Protein AF-A0AAE3LW69-F1 (afdb_monomer_lite)

Structure (mmCIF, N/CA/C/O backbone):
data_AF-A0AAE3LW69-F1
#
_entry.id   AF-A0AAE3LW69-F1
#
loop_
_atom_site.group_PDB
_atom_site.id
_atom_site.type_symbol
_atom_site.label_atom_id
_atom_site.label_alt_id
_atom_site.label_comp_id
_atom_site.label_asym_id
_atom_site.label_entity_id
_atom_site.label_seq_id
_atom_site.pdbx_PDB_ins_code
_atom_site.Cartn_x
_atom_site.Cartn_y
_atom_site.Cartn_z
_atom_site.occupancy
_atom_site.B_iso_or_equiv
_atom_site.auth_seq_id
_atom_site.auth_comp_id
_atom_site.auth_asym_id
_atom_site.auth_atom_id
_atom_site.pdbx_PDB_model_num
ATOM 1 N N . MET A 1 1 ? -10.973 9.344 -20.370 1.00 53.44 1 MET A N 1
ATOM 2 C CA . MET A 1 1 ? -10.101 9.980 -19.359 1.00 53.44 1 MET A CA 1
ATOM 3 C C . MET A 1 1 ? -8.885 9.095 -19.178 1.00 53.44 1 MET A C 1
ATOM 5 O O . MET A 1 1 ? -9.066 7.911 -18.930 1.00 53.44 1 MET A O 1
ATOM 9 N N . ASN A 1 2 ? -7.682 9.628 -19.385 1.00 78.50 2 ASN A N 1
ATOM 10 C CA . ASN A 1 2 ? -6.450 8.850 -19.278 1.00 78.50 2 ASN A CA 1
ATOM 11 C C . ASN A 1 2 ? -6.105 8.702 -17.792 1.00 78.50 2 ASN A C 1
ATOM 13 O O . ASN A 1 2 ? -5.858 9.707 -17.125 1.00 78.50 2 ASN A O 1
ATOM 17 N N . LYS A 1 3 ? -6.142 7.481 -17.258 1.00 83.56 3 LYS A N 1
ATOM 18 C CA . LYS A 1 3 ? -5.735 7.238 -15.872 1.00 83.56 3 LYS A CA 1
ATOM 19 C C . LYS A 1 3 ? -4.215 7.419 -15.766 1.00 83.56 3 LYS A C 1
ATOM 21 O O . LYS A 1 3 ? -3.496 7.027 -16.688 1.00 83.56 3 LYS A O 1
ATOM 26 N N . PRO A 1 4 ? -3.692 8.013 -14.682 1.00 88.25 4 PRO A N 1
ATOM 27 C CA . PRO A 1 4 ? -2.255 8.073 -14.467 1.00 88.25 4 PRO A CA 1
ATOM 28 C C . PRO A 1 4 ? -1.699 6.651 -14.352 1.00 88.25 4 PRO A C 1
ATOM 30 O O . PRO A 1 4 ? -2.172 5.838 -13.554 1.00 88.25 4 PRO A O 1
ATOM 33 N N . ARG A 1 5 ? -0.692 6.351 -15.175 1.00 92.19 5 ARG A N 1
ATOM 34 C CA . ARG A 1 5 ? -0.021 5.054 -15.173 1.00 92.19 5 ARG A CA 1
ATOM 35 C C . ARG A 1 5 ? 1.064 5.047 -14.109 1.00 92.19 5 ARG A C 1
ATOM 37 O O . ARG A 1 5 ? 2.064 5.748 -14.239 1.00 92.19 5 ARG A O 1
ATOM 44 N N . ILE A 1 6 ? 0.861 4.233 -13.084 1.00 92.81 6 ILE A N 1
ATOM 45 C CA . ILE A 1 6 ? 1.784 4.068 -11.967 1.00 92.81 6 ILE A CA 1
ATOM 46 C C . ILE A 1 6 ? 2.672 2.860 -12.242 1.00 92.81 6 ILE A C 1
ATOM 48 O O . ILE A 1 6 ? 2.188 1.786 -12.605 1.00 92.81 6 ILE A O 1
ATOM 52 N N . LYS A 1 7 ? 3.985 3.028 -12.073 1.00 90.50 7 LYS A N 1
ATOM 53 C CA . LYS A 1 7 ? 4.960 1.966 -12.375 1.00 90.50 7 LYS A CA 1
ATOM 54 C C . LYS A 1 7 ? 5.521 1.311 -11.122 1.00 90.50 7 LYS A C 1
ATOM 56 O O . LYS A 1 7 ? 6.007 0.183 -11.195 1.00 90.50 7 LYS A O 1
ATOM 61 N N . THR A 1 8 ? 5.456 1.990 -9.980 1.00 93.00 8 THR A N 1
ATOM 62 C CA . THR A 1 8 ? 6.082 1.524 -8.740 1.00 93.00 8 THR A CA 1
ATOM 63 C C . THR A 1 8 ? 5.081 1.389 -7.597 1.00 93.00 8 THR A C 1
ATOM 65 O O . THR A 1 8 ? 4.051 2.059 -7.541 1.00 93.00 8 THR A O 1
ATOM 68 N N . MET A 1 9 ? 5.396 0.506 -6.645 1.00 92.50 9 MET A N 1
ATOM 69 C CA . MET A 1 9 ? 4.588 0.336 -5.433 1.00 92.50 9 MET A CA 1
ATOM 70 C C . MET A 1 9 ? 4.683 1.561 -4.501 1.00 92.50 9 MET A C 1
ATOM 72 O O . MET A 1 9 ? 3.777 1.800 -3.706 1.00 92.50 9 MET A O 1
ATOM 76 N N . GLU A 1 10 ? 5.773 2.333 -4.594 1.00 93.94 10 GLU A N 1
ATOM 77 C CA . GLU A 1 10 ? 5.973 3.607 -3.885 1.00 93.94 10 GLU A CA 1
ATOM 78 C C . GLU A 1 10 ? 4.948 4.655 -4.321 1.00 93.94 10 GLU A C 1
ATOM 80 O O . GLU A 1 10 ? 4.229 5.209 -3.495 1.00 93.94 10 GLU A O 1
ATOM 85 N N . GLU A 1 11 ? 4.843 4.881 -5.629 1.00 94.31 11 GLU A N 1
ATOM 86 C CA . GLU A 1 11 ? 3.889 5.823 -6.214 1.00 94.31 11 GLU A CA 1
ATOM 87 C C . GLU A 1 11 ? 2.448 5.429 -5.878 1.00 94.31 11 GLU A C 1
ATOM 89 O O . GLU A 1 11 ? 1.648 6.274 -5.481 1.00 94.31 11 GLU A O 1
ATOM 94 N N . LEU A 1 12 ? 2.129 4.132 -5.960 1.00 94.44 12 LEU A N 1
ATOM 95 C CA . LEU A 1 12 ? 0.802 3.623 -5.615 1.00 94.44 12 LEU A CA 1
ATOM 96 C C . LEU A 1 12 ? 0.471 3.845 -4.132 1.00 94.44 12 LEU A C 1
ATOM 98 O O . LEU A 1 12 ? -0.647 4.222 -3.782 1.00 94.44 12 LEU A O 1
ATOM 102 N N . SER A 1 13 ? 1.456 3.629 -3.258 1.00 95.12 13 SER A N 1
ATOM 103 C CA . SER A 1 13 ? 1.351 3.856 -1.814 1.00 95.12 13 SER A CA 1
ATOM 104 C C . SER A 1 13 ? 1.001 5.309 -1.502 1.00 95.12 13 SER A C 1
ATOM 106 O O . SER A 1 13 ? 0.099 5.560 -0.697 1.00 95.12 13 SER A O 1
ATOM 108 N N . LEU A 1 14 ? 1.657 6.252 -2.181 1.00 94.44 14 LEU A N 1
ATOM 109 C CA . LEU A 1 14 ? 1.398 7.683 -2.043 1.00 94.44 14 LEU A CA 1
ATOM 110 C C . LEU A 1 14 ? 0.028 8.069 -2.613 1.00 94.44 14 LEU A C 1
ATOM 112 O O . LEU A 1 14 ? -0.726 8.767 -1.942 1.00 94.44 14 LEU A O 1
ATOM 116 N N . ALA A 1 15 ? -0.326 7.563 -3.798 1.00 93.38 15 ALA A N 1
ATOM 117 C CA . ALA A 1 15 ? -1.587 7.882 -4.466 1.00 93.38 15 ALA A CA 1
ATOM 118 C C . ALA A 1 15 ? -2.821 7.404 -3.677 1.00 93.38 15 ALA A C 1
ATOM 120 O O . ALA A 1 15 ? -3.801 8.132 -3.547 1.00 93.38 15 ALA A O 1
ATOM 121 N N . ILE A 1 16 ? -2.775 6.189 -3.119 1.00 93.19 16 ILE A N 1
ATOM 122 C CA . ILE A 1 16 ? -3.888 5.602 -2.350 1.00 93.19 16 ILE A CA 1
ATOM 123 C C . ILE A 1 16 ? -3.841 6.040 -0.870 1.00 93.19 16 ILE A C 1
ATOM 125 O O . ILE A 1 16 ? -4.839 5.975 -0.142 1.00 93.19 16 ILE A O 1
ATOM 129 N N . GLY A 1 17 ? -2.685 6.500 -0.382 1.00 94.19 17 GLY A N 1
ATOM 130 C CA . GLY A 1 17 ? -2.486 6.863 1.021 1.00 94.19 17 GLY A CA 1
ATOM 131 C C . GLY A 1 17 ? -2.546 5.641 1.940 1.00 94.19 17 GLY A C 1
ATOM 132 O O . GLY A 1 17 ? -3.289 5.626 2.929 1.00 94.19 17 GLY A O 1
ATOM 133 N N . VAL A 1 18 ? -1.820 4.586 1.575 1.00 94.56 18 VAL A N 1
ATOM 134 C CA . VAL A 1 18 ? -1.619 3.351 2.355 1.00 94.56 18 VAL A CA 1
ATOM 135 C C . VAL A 1 18 ? -0.151 2.963 2.275 1.00 94.56 18 VAL A C 1
ATOM 137 O O . VAL A 1 18 ? 0.491 3.234 1.270 1.00 94.56 18 VAL A O 1
ATOM 140 N N . SER A 1 19 ? 0.415 2.328 3.300 1.00 96.00 19 SER A N 1
ATOM 141 C CA . SER A 1 19 ? 1.845 1.995 3.287 1.00 96.00 19 SER A CA 1
ATOM 142 C C . SER A 1 19 ? 2.182 0.893 2.268 1.00 96.00 19 SER A C 1
ATOM 144 O O . SER A 1 19 ? 1.381 -0.017 2.038 1.00 96.00 19 SER A O 1
ATOM 146 N N . ARG A 1 20 ? 3.402 0.918 1.708 1.00 93.44 20 ARG A N 1
ATOM 147 C CA . ARG A 1 20 ? 3.913 -0.140 0.809 1.00 93.44 20 ARG A CA 1
ATOM 148 C C . ARG A 1 20 ? 3.741 -1.566 1.365 1.00 93.44 20 ARG A C 1
ATOM 150 O O . ARG A 1 20 ? 3.284 -2.420 0.607 1.00 93.44 20 ARG A O 1
ATOM 157 N N . PRO A 1 21 ? 4.025 -1.865 2.654 1.00 94.31 21 PRO A N 1
ATOM 158 C CA . PRO A 1 21 ? 3.782 -3.200 3.207 1.00 94.31 21 PRO A CA 1
ATOM 159 C C . PRO A 1 21 ? 2.306 -3.607 3.185 1.00 94.31 21 PRO A C 1
ATOM 161 O O . PRO A 1 21 ? 2.001 -4.779 2.989 1.00 94.31 21 PRO A O 1
ATOM 164 N N . THR A 1 22 ? 1.389 -2.650 3.356 1.00 95.69 22 THR A N 1
ATOM 165 C CA . THR A 1 22 ? -0.059 -2.904 3.310 1.00 95.69 22 THR A CA 1
ATOM 166 C C . THR A 1 22 ? -0.507 -3.253 1.897 1.00 95.69 22 THR A C 1
ATOM 168 O O . THR A 1 22 ? -1.248 -4.214 1.723 1.00 95.69 22 THR A O 1
ATOM 171 N N . LEU A 1 23 ? -0.014 -2.526 0.889 1.00 94.75 23 LEU A N 1
ATOM 172 C CA . LEU A 1 23 ? -0.261 -2.859 -0.517 1.00 94.75 23 LEU A CA 1
ATOM 173 C C . LEU A 1 23 ? 0.333 -4.214 -0.887 1.00 94.75 23 LEU A C 1
ATOM 175 O O . LEU A 1 23 ? -0.355 -5.030 -1.484 1.00 94.75 23 LEU A O 1
ATOM 179 N N . SER A 1 24 ? 1.576 -4.484 -0.482 1.00 92.44 24 SER A N 1
ATOM 180 C CA . SER A 1 24 ? 2.217 -5.785 -0.707 1.00 92.44 24 SER A CA 1
ATOM 181 C C . SER A 1 24 ? 1.378 -6.927 -0.126 1.00 92.44 24 SER A C 1
ATOM 183 O O . SER A 1 24 ? 1.116 -7.915 -0.805 1.00 92.44 24 SER A O 1
ATOM 185 N N . ARG A 1 25 ? 0.876 -6.752 1.104 1.00 93.31 25 ARG A N 1
ATOM 186 C CA . ARG A 1 25 ? -0.005 -7.723 1.754 1.00 93.31 25 ARG A CA 1
ATOM 187 C C . ARG A 1 25 ? -1.337 -7.870 1.026 1.00 93.31 25 ARG A C 1
ATOM 189 O O . ARG A 1 25 ? -1.743 -8.997 0.811 1.00 93.31 25 ARG A O 1
ATOM 196 N N . PHE A 1 26 ? -1.957 -6.773 0.590 1.00 95.00 26 PHE A N 1
ATOM 197 C CA . PHE A 1 26 ? -3.184 -6.800 -0.210 1.00 95.00 26 PHE A CA 1
ATOM 198 C C . PHE A 1 26 ? -3.006 -7.563 -1.532 1.00 95.00 26 PHE A C 1
ATOM 200 O O . PHE A 1 26 ? -3.829 -8.410 -1.857 1.00 95.00 26 PHE A O 1
ATOM 207 N N . PHE A 1 27 ? -1.925 -7.305 -2.276 1.00 92.12 27 PHE A N 1
ATOM 208 C CA . PHE A 1 27 ? -1.653 -7.995 -3.543 1.00 92.12 27 PHE A CA 1
ATOM 209 C C . PHE A 1 27 ? -1.253 -9.461 -3.362 1.00 92.12 27 PHE A C 1
ATOM 211 O O . PHE A 1 27 ? -1.388 -10.246 -4.297 1.00 92.12 27 PHE A O 1
ATOM 218 N N . GLN A 1 28 ? -0.735 -9.825 -2.189 1.00 91.56 28 GLN A N 1
ATOM 219 C CA . GLN A 1 28 ? -0.473 -11.215 -1.839 1.00 91.56 28 GLN A CA 1
ATOM 220 C C . GLN A 1 28 ? -1.762 -11.939 -1.433 1.00 91.56 28 GLN A C 1
ATOM 222 O O . GLN A 1 28 ? -2.010 -13.041 -1.911 1.00 91.56 28 GLN A O 1
ATOM 227 N N . ASP A 1 29 ? -2.544 -11.331 -0.543 1.00 92.81 29 ASP A N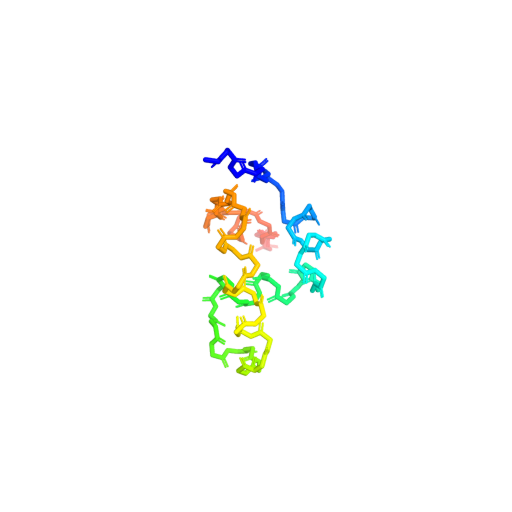 1
ATOM 228 C CA . ASP A 1 29 ? -3.821 -11.839 -0.054 1.00 92.81 29 ASP A CA 1
ATOM 229 C C . ASP A 1 29 ? -4.647 -10.693 0.584 1.00 92.81 29 ASP A C 1
ATOM 231 O O . ASP A 1 29 ? -4.298 -10.192 1.665 1.00 92.81 29 ASP A O 1
ATOM 235 N N . PRO A 1 30 ? -5.770 -10.285 -0.035 1.00 94.25 30 PRO A N 1
ATOM 236 C CA . PRO A 1 30 ? -6.648 -9.249 0.502 1.00 94.25 30 PRO A CA 1
ATOM 237 C C . PRO A 1 30 ? -7.246 -9.585 1.875 1.00 94.25 30 PRO A C 1
ATOM 239 O O . PRO A 1 30 ? -7.553 -8.667 2.636 1.00 94.25 30 PRO A O 1
ATOM 242 N N . THR A 1 31 ? -7.387 -10.869 2.229 1.00 94.50 31 THR A N 1
ATOM 243 C CA . THR A 1 31 ? -7.981 -11.304 3.508 1.00 94.50 31 THR A CA 1
ATOM 244 C C . THR A 1 31 ? -7.092 -10.986 4.711 1.00 94.50 31 THR A C 1
ATOM 246 O O . THR A 1 31 ? -7.580 -10.818 5.829 1.00 94.50 31 THR A O 1
ATOM 249 N N . LEU A 1 32 ? -5.787 -10.806 4.481 1.00 92.69 32 LEU A N 1
ATOM 250 C CA . LEU A 1 32 ? -4.816 -10.399 5.499 1.00 92.69 32 LEU A CA 1
ATOM 251 C C . LEU A 1 32 ? -4.878 -8.894 5.818 1.00 92.69 32 LEU A C 1
ATOM 253 O O . LEU A 1 32 ? -4.100 -8.392 6.638 1.00 92.69 32 LEU A O 1
ATOM 257 N N . VAL A 1 33 ? -5.763 -8.151 5.151 1.00 96.19 33 VAL A N 1
ATOM 258 C CA . VAL A 1 33 ? -5.946 -6.709 5.304 1.00 96.19 33 VAL A CA 1
ATOM 259 C C . VAL A 1 33 ? -7.374 -6.429 5.775 1.00 96.19 33 VAL A C 1
ATOM 261 O O . VAL A 1 33 ? -8.335 -7.070 5.368 1.00 96.19 33 VAL A O 1
ATOM 264 N N . LYS A 1 34 ? -7.539 -5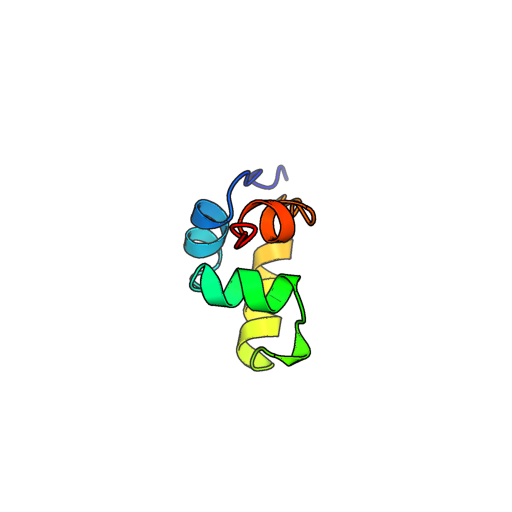.439 6.660 1.00 95.75 34 LYS A N 1
ATOM 265 C CA . LYS A 1 34 ? -8.865 -5.041 7.158 1.00 95.75 34 LYS A CA 1
ATOM 266 C C . LYS A 1 34 ? -9.778 -4.640 5.994 1.00 95.75 34 LYS A C 1
ATOM 268 O O . LYS A 1 34 ? -9.366 -3.841 5.155 1.00 95.75 34 LYS A O 1
ATOM 273 N N . ALA A 1 35 ? -11.041 -5.066 6.028 1.00 95.56 35 ALA A N 1
ATOM 274 C CA . ALA A 1 35 ? -12.034 -4.785 4.982 1.00 95.56 35 ALA A CA 1
ATOM 275 C C . ALA A 1 35 ? -12.142 -3.290 4.607 1.00 95.56 35 ALA A C 1
ATOM 277 O O . ALA A 1 35 ? -12.203 -2.936 3.434 1.00 95.56 35 ALA A O 1
ATOM 278 N N . LYS A 1 36 ? -12.068 -2.383 5.593 1.00 95.62 36 LYS A N 1
ATOM 279 C CA . LYS A 1 36 ? -12.064 -0.926 5.348 1.00 95.62 36 LYS A CA 1
ATOM 280 C C . LYS A 1 36 ? -10.877 -0.473 4.486 1.00 95.62 36 LYS A C 1
ATOM 282 O O . LYS A 1 36 ? -11.009 0.441 3.678 1.00 95.62 36 LYS A O 1
ATOM 287 N N . THR A 1 37 ? -9.711 -1.080 4.684 1.00 95.44 37 THR A N 1
ATOM 288 C CA . THR A 1 37 ? -8.489 -0.765 3.939 1.00 95.44 37 THR A CA 1
ATOM 289 C C . THR A 1 37 ? -8.503 -1.416 2.559 1.00 95.44 37 THR A C 1
ATOM 291 O O . THR A 1 37 ? -8.107 -0.758 1.607 1.00 95.44 37 THR A O 1
ATOM 294 N N . VAL A 1 38 ? -9.023 -2.641 2.437 1.00 96.56 38 VAL A N 1
ATOM 295 C CA . VAL A 1 38 ? -9.286 -3.317 1.151 1.00 96.56 38 VAL A CA 1
ATOM 296 C C . VAL A 1 38 ? -10.152 -2.428 0.257 1.00 96.56 38 VAL A C 1
ATOM 298 O O . VAL A 1 38 ? -9.702 -2.022 -0.809 1.00 96.56 38 VAL A O 1
ATOM 301 N N . ALA A 1 39 ? -11.308 -1.981 0.757 1.00 96.31 39 ALA A N 1
ATOM 302 C CA . ALA A 1 39 ? -12.205 -1.096 0.013 1.00 96.31 39 ALA A CA 1
ATOM 303 C C . ALA A 1 39 ? -11.547 0.245 -0.374 1.00 96.31 39 ALA A C 1
ATOM 305 O O . ALA A 1 39 ? -11.843 0.818 -1.421 1.00 96.31 39 ALA A O 1
ATOM 306 N N . LYS A 1 40 ? -10.641 0.771 0.464 1.00 95.50 40 LYS A N 1
ATOM 307 C CA . LYS A 1 40 ? -9.860 1.976 0.137 1.00 95.50 40 LYS A CA 1
ATOM 308 C C . LYS A 1 40 ? -8.885 1.715 -1.016 1.00 95.50 40 LYS A C 1
ATOM 310 O O . LYS A 1 40 ? -8.729 2.575 -1.878 1.00 95.50 40 LYS A O 1
ATOM 315 N N . ILE A 1 41 ? -8.228 0.555 -1.020 1.00 95.62 41 ILE A N 1
ATOM 316 C CA . ILE A 1 41 ? -7.273 0.161 -2.061 1.00 95.62 41 ILE A CA 1
ATOM 317 C C . ILE A 1 41 ? -7.993 -0.079 -3.387 1.00 95.62 41 ILE A C 1
ATOM 319 O O . ILE A 1 41 ? -7.546 0.449 -4.398 1.00 95.62 41 ILE A O 1
ATOM 323 N N . GLU A 1 42 ? -9.122 -0.786 -3.383 1.00 95.06 42 GLU A N 1
ATOM 324 C CA . GLU A 1 42 ? -9.938 -1.028 -4.582 1.00 95.06 42 GLU A CA 1
ATOM 325 C C . GLU A 1 42 ? -10.374 0.286 -5.240 1.00 95.06 42 GLU A C 1
ATOM 327 O O . GLU A 1 42 ? -10.093 0.510 -6.416 1.00 95.06 42 GLU A O 1
ATOM 332 N N . LYS A 1 43 ? -10.922 1.222 -4.454 1.00 95.00 43 LYS A N 1
ATOM 333 C CA . LYS A 1 43 ? -11.265 2.569 -4.942 1.00 95.00 43 LYS A CA 1
ATOM 334 C C . LYS A 1 43 ? -10.061 3.326 -5.495 1.00 95.00 43 LYS A C 1
ATOM 336 O O . LYS A 1 43 ? -10.188 4.068 -6.461 1.00 95.00 43 LYS A O 1
ATOM 341 N N . GLY A 1 44 ? -8.893 3.167 -4.876 1.00 93.56 44 GLY A N 1
ATOM 342 C CA . GLY A 1 44 ? -7.653 3.771 -5.356 1.00 93.56 44 GLY A CA 1
ATOM 343 C C . GLY A 1 44 ? -7.194 3.188 -6.694 1.00 93.56 44 GLY A C 1
ATOM 344 O O . GLY A 1 44 ? -6.795 3.935 -7.584 1.00 93.56 44 GLY A O 1
ATOM 345 N N . LEU A 1 45 ? -7.303 1.867 -6.857 1.00 93.25 45 LEU A N 1
ATOM 346 C CA . LEU A 1 45 ? -6.956 1.151 -8.086 1.00 93.25 45 LEU A CA 1
ATOM 347 C C . LEU A 1 45 ? -7.879 1.501 -9.254 1.00 93.25 45 LEU A C 1
ATOM 349 O O . LEU A 1 45 ? -7.432 1.521 -10.394 1.00 93.25 45 LEU A O 1
ATOM 353 N N . GLU A 1 46 ? -9.138 1.854 -8.997 1.00 93.06 46 GLU A N 1
ATOM 354 C CA . GLU A 1 46 ? -10.034 2.345 -10.048 1.00 93.06 46 GLU A CA 1
ATOM 355 C C . GLU A 1 46 ? -9.533 3.645 -10.695 1.00 93.06 46 GLU A C 1
ATOM 357 O O . GLU A 1 46 ? -9.799 3.876 -11.876 1.00 93.06 46 GLU A O 1
ATOM 362 N N . GLN A 1 47 ? -8.791 4.475 -9.956 1.00 91.31 47 GLN A N 1
ATOM 363 C CA . GLN A 1 47 ? -8.328 5.790 -10.409 1.00 91.31 47 GLN A CA 1
ATOM 364 C C . GLN A 1 47 ? -6.984 5.751 -11.142 1.00 91.31 47 GLN A C 1
ATOM 366 O O . GLN A 1 47 ? -6.599 6.747 -11.750 1.00 91.31 47 GLN A O 1
ATOM 371 N N . VAL A 1 48 ? -6.261 4.630 -11.103 1.00 93.06 48 VAL A N 1
ATOM 372 C CA . VAL A 1 48 ? -4.890 4.527 -11.622 1.00 93.06 48 VAL A CA 1
ATOM 373 C C . VAL A 1 48 ? -4.738 3.314 -12.530 1.00 93.06 48 VAL A C 1
ATOM 375 O O . VAL A 1 48 ? -5.459 2.329 -1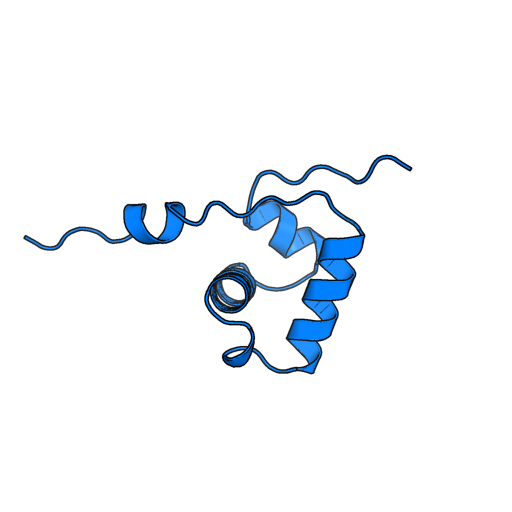2.414 1.00 93.06 48 VAL A O 1
ATOM 378 N N . GLU A 1 49 ? -3.769 3.359 -13.435 1.00 91.94 49 GLU A N 1
ATOM 379 C CA . GLU A 1 49 ? -3.339 2.169 -14.165 1.00 91.94 49 GLU A CA 1
ATOM 380 C C . GLU A 1 49 ? -2.113 1.583 -13.477 1.00 91.94 49 GLU A C 1
ATOM 382 O O . GLU A 1 49 ? -1.002 2.096 -13.621 1.00 91.94 49 GLU A O 1
ATOM 387 N N . TYR A 1 50 ? -2.322 0.507 -12.720 1.00 92.00 50 TYR A N 1
ATOM 388 C CA . TYR A 1 50 ? -1.262 -0.208 -12.023 1.00 92.00 50 TYR A CA 1
ATOM 389 C C . TYR A 1 50 ? -1.289 -1.697 -12.368 1.00 92.00 50 TYR A C 1
ATOM 391 O O . TYR A 1 50 ? -2.318 -2.355 -12.227 1.00 92.00 50 TYR A O 1
ATOM 399 N N . VAL A 1 51 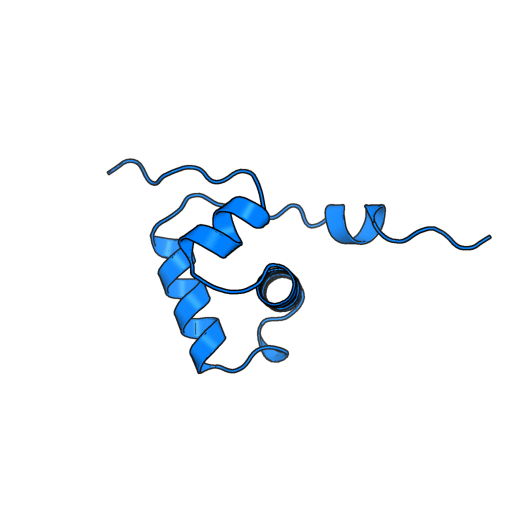? -0.141 -2.233 -12.788 1.00 89.25 51 VAL A N 1
ATOM 400 C CA . VAL A 1 51 ? 0.039 -3.666 -13.049 1.00 89.25 51 VAL A CA 1
ATOM 401 C C . VAL A 1 51 ? 1.064 -4.208 -12.050 1.00 89.25 51 VAL A C 1
ATOM 403 O O . VAL A 1 51 ? 2.251 -3.890 -12.173 1.00 89.25 51 VAL A O 1
ATOM 406 N N . PRO A 1 52 ? 0.644 -5.002 -11.049 1.00 87.31 52 PRO A N 1
ATOM 407 C CA . PRO A 1 52 ? 1.568 -5.591 -10.090 1.00 87.31 52 PRO A CA 1
ATOM 408 C C . PRO A 1 52 ? 2.492 -6.614 -10.760 1.00 87.31 52 PRO A C 1
ATOM 410 O O . PRO A 1 52 ? 2.063 -7.437 -11.568 1.00 87.31 52 PRO A O 1
ATOM 413 N N . ASN A 1 53 ? 3.769 -6.609 -10.370 1.00 88.50 53 ASN A N 1
ATOM 414 C CA . ASN A 1 53 ? 4.714 -7.653 -10.757 1.00 88.50 53 ASN A CA 1
ATOM 415 C C . ASN A 1 53 ? 4.724 -8.782 -9.714 1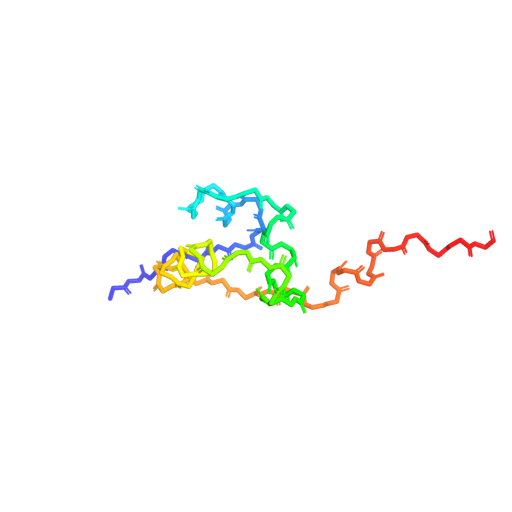.00 88.50 53 ASN A C 1
ATOM 417 O O . ASN A 1 53 ? 5.379 -8.676 -8.676 1.00 88.50 53 ASN A O 1
ATOM 421 N N . PHE A 1 54 ? 4.052 -9.891 -10.021 1.00 80.19 54 PHE A N 1
ATOM 422 C CA . PHE A 1 54 ? 3.966 -11.062 -9.140 1.00 80.19 54 PHE A CA 1
ATOM 423 C C . PHE A 1 54 ? 5.307 -11.776 -8.893 1.00 80.19 54 PHE A C 1
ATOM 425 O O . PHE A 1 54 ? 5.454 -12.469 -7.887 1.00 80.19 54 PHE A O 1
ATOM 432 N N . PHE A 1 55 ? 6.308 -11.600 -9.761 1.00 81.56 55 PHE A N 1
ATOM 433 C CA . PHE A 1 55 ? 7.631 -12.210 -9.583 1.00 81.56 55 PHE A CA 1
ATOM 434 C C . PHE A 1 55 ? 8.538 -11.415 -8.636 1.00 81.56 55 PHE A C 1
ATOM 436 O O . PHE A 1 55 ? 9.491 -11.973 -8.088 1.00 81.56 55 PHE A O 1
ATOM 443 N N . ALA A 1 56 ? 8.239 -10.134 -8.392 1.00 82.44 56 ALA A N 1
ATOM 444 C CA . ALA A 1 56 ? 9.080 -9.255 -7.577 1.00 82.44 56 ALA A CA 1
ATOM 445 C C . ALA A 1 56 ? 9.241 -9.760 -6.131 1.00 82.44 56 ALA A C 1
ATOM 447 O O . ALA A 1 56 ? 10.325 -9.681 -5.555 1.00 82.44 56 ALA A O 1
ATOM 448 N N . THR A 1 57 ? 8.190 -10.343 -5.549 1.00 75.06 57 THR A N 1
ATOM 449 C CA . THR A 1 57 ? 8.237 -10.912 -4.191 1.00 75.06 57 THR A CA 1
ATOM 450 C C . THR A 1 57 ? 9.193 -12.099 -4.089 1.00 75.06 57 THR A C 1
ATOM 452 O O . THR A 1 57 ? 9.858 -12.266 -3.067 1.00 75.06 57 THR A O 1
ATOM 455 N N . ARG A 1 58 ? 9.304 -12.903 -5.154 1.00 79.19 58 ARG A N 1
ATOM 456 C CA . ARG A 1 58 ? 10.213 -14.055 -5.217 1.00 79.19 58 ARG A CA 1
ATOM 457 C C . ARG A 1 58 ? 11.666 -13.616 -5.378 1.00 79.19 58 ARG A C 1
ATOM 459 O O . ARG A 1 58 ? 12.526 -14.192 -4.725 1.00 79.19 58 ARG A O 1
ATOM 466 N N . LEU A 1 59 ? 11.920 -12.575 -6.174 1.00 78.88 59 LEU A N 1
ATOM 467 C CA . LEU A 1 59 ? 13.267 -12.036 -6.393 1.00 78.88 59 LEU A CA 1
ATOM 468 C C . LEU A 1 59 ? 13.847 -11.362 -5.136 1.00 78.88 59 LEU A C 1
ATOM 470 O O . LEU A 1 59 ? 15.047 -11.428 -4.894 1.00 78.88 59 LEU A O 1
ATOM 474 N N . ASN A 1 60 ? 12.991 -10.756 -4.306 1.00 75.44 60 ASN A N 1
ATOM 475 C CA . ASN A 1 60 ? 13.407 -10.094 -3.065 1.00 75.44 60 ASN A CA 1
ATOM 476 C C . ASN A 1 60 ? 13.759 -11.067 -1.925 1.00 75.44 60 ASN A C 1
ATOM 478 O O . ASN A 1 60 ? 14.364 -10.650 -0.934 1.00 75.44 60 ASN A O 1
ATOM 482 N N . ARG A 1 61 ? 13.398 -12.357 -2.022 1.00 76.12 61 ARG A N 1
ATOM 483 C CA . ARG A 1 61 ? 13.867 -13.359 -1.055 1.00 76.12 61 ARG A CA 1
ATOM 484 C C . ARG A 1 61 ? 15.338 -13.633 -1.343 1.00 76.12 61 ARG A C 1
ATOM 486 O O . ARG A 1 61 ? 15.669 -14.263 -2.342 1.00 76.12 61 ARG A O 1
ATOM 493 N N . LYS A 1 62 ? 16.226 -13.204 -0.441 1.00 72.50 62 LYS A N 1
ATOM 494 C CA . LYS A 1 62 ? 17.600 -13.715 -0.430 1.00 72.50 62 LYS A CA 1
ATOM 495 C C . LYS A 1 62 ? 17.511 -15.230 -0.257 1.00 72.50 62 LYS A C 1
ATOM 497 O O . LYS A 1 62 ? 16.980 -15.698 0.748 1.00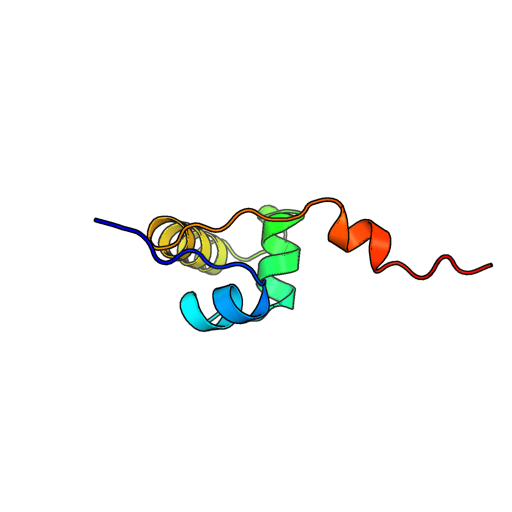 72.50 62 LYS A O 1
ATOM 502 N N . SER A 1 63 ? 17.971 -15.983 -1.254 1.00 67.12 63 SER A N 1
ATOM 503 C CA . SER A 1 63 ? 18.180 -17.418 -1.097 1.00 67.12 63 SER A CA 1
ATOM 504 C C . SER A 1 63 ? 19.270 -17.580 -0.048 1.00 67.12 63 SER A C 1
ATOM 506 O O . SER A 1 63 ? 20.442 -17.363 -0.346 1.00 67.12 63 SER A O 1
ATOM 508 N N . THR A 1 64 ? 18.891 -17.880 1.190 1.00 66.31 64 THR A N 1
ATOM 509 C CA . THR A 1 64 ? 19.858 -18.304 2.199 1.00 66.31 64 THR A CA 1
ATOM 510 C C . THR A 1 64 ? 20.455 -19.616 1.696 1.00 66.31 64 THR A C 1
ATOM 512 O O . THR A 1 64 ? 19.723 -20.590 1.516 1.00 66.31 64 THR A O 1
ATOM 515 N N . ARG A 1 65 ? 21.744 -19.595 1.356 1.00 62.06 65 ARG A N 1
ATOM 516 C CA . ARG A 1 65 ? 22.572 -20.800 1.299 1.00 62.06 65 ARG A CA 1
ATOM 517 C C . ARG A 1 65 ? 23.114 -21.068 2.690 1.00 62.06 65 ARG A C 1
ATOM 519 O O . ARG A 1 65 ? 23.387 -20.065 3.389 1.00 62.06 65 ARG A O 1
#

Foldseek 3Di:
DDAAEDEDLVVLCVQLVHDSVQVVCCVVPVVVHDPVVNVSSVVSCVRHRYDDDPCVVVVPDDPDD

Radius of gyration: 12.85 Å; chains: 1; bounding box: 35×31×26 Å

pLDDT: mean 89.04, std 9.24, range [53.44, 96.56]

Sequence (65 aa):
MNKPRIKTMEELSLAIGVSRPTLSRFFQDPTLVKAKTVAKIEKGLEQVEYVPNFFATRLNRKSTR

Secondary structure (DSSP, 8-state):
----EE-SHHHHHHHHT--HHHHHHHHH-GGGS-HHHHHHHHHHHHTSEE---TTHHHHTS----